Protein AF-A0A0J8FBD4-F1 (afdb_monomer_lite)

Radius of gyration: 14.97 Å; chains: 1; bounding box: 39×26×42 Å

pLDDT: mean 73.07, std 23.19, range [28.94, 95.31]

Secondary structure (DSSP, 8-state):
-HHHHHHHHHHHHHHHHHHHT-SSHHHHHHHHHHHHS----HHHHHHHHHHHHTT--HHHHHHHHHHHHHHHHHHHHHHHHHH-S---S----S------SS----HHHHHHHTT--

Foldseek 3Di:
DVVLVVLVVLLLVVLLVLLVPDPDPVLSVLLCLQLVVDDPLVQLSVQQVVQVVVPHDNVVSSLVSNLVSSVQSVLVSVCCVPPVPSDDPDPDDDDDDDDDPPDPDDPVVSVVSNVVD

Structure (mmCIF, N/CA/C/O backbone):
data_AF-A0A0J8FBD4-F1
#
_entry.id   AF-A0A0J8FBD4-F1
#
loop_
_atom_site.group_PDB
_atom_site.id
_atom_site.type_symbol
_atom_site.label_atom_id
_atom_site.label_alt_id
_atom_site.label_comp_id
_atom_site.label_asym_id
_atom_site.label_entity_id
_atom_site.label_seq_id
_atom_site.pdbx_PDB_ins_code
_atom_site.Cartn_x
_atom_site.Cartn_y
_atom_site.Cartn_z
_atom_site.occupancy
_atom_site.B_iso_or_equiv
_atom_site.auth_seq_id
_atom_site.auth_comp_id
_atom_site.auth_asym_id
_atom_site.auth_atom_id
_atom_site.pdbx_PDB_model_num
ATOM 1 N N . MET A 1 1 ? -0.945 -6.004 19.247 1.00 62.47 1 MET A N 1
ATOM 2 C CA . MET A 1 1 ? 0.102 -6.201 18.217 1.00 62.47 1 MET A CA 1
ATOM 3 C C . MET A 1 1 ? -0.457 -6.828 16.945 1.00 62.47 1 MET A C 1
ATOM 5 O O . MET A 1 1 ? -0.219 -6.281 15.881 1.00 62.47 1 MET A O 1
ATOM 9 N N . GLU A 1 2 ? -1.270 -7.883 17.035 1.00 82.06 2 GLU A N 1
ATOM 10 C CA . GLU A 1 2 ? -1.857 -8.581 15.873 1.00 82.06 2 GLU A CA 1
ATOM 11 C C . GLU A 1 2 ? -2.605 -7.672 14.872 1.00 82.06 2 GLU A C 1
ATOM 13 O O . GLU A 1 2 ? -2.488 -7.829 13.661 1.00 82.06 2 GLU A O 1
ATOM 18 N N . LEU A 1 3 ? -3.322 -6.661 15.369 1.00 83.62 3 LEU A N 1
ATOM 19 C CA . LEU A 1 3 ? -4.091 -5.721 14.551 1.00 83.62 3 LEU A CA 1
ATOM 20 C C . LEU A 1 3 ? -3.224 -4.866 13.597 1.00 83.62 3 LEU A C 1
ATOM 22 O O . LEU A 1 3 ? -3.639 -4.581 12.470 1.00 83.62 3 LEU A O 1
ATOM 26 N N . LEU A 1 4 ? -2.036 -4.453 14.054 1.00 88.44 4 LEU A N 1
ATOM 27 C CA . LEU A 1 4 ? -1.096 -3.653 13.263 1.00 88.44 4 LEU A CA 1
ATOM 28 C C . LEU A 1 4 ? -0.384 -4.519 12.225 1.00 88.44 4 LEU A C 1
ATOM 30 O O . LEU A 1 4 ? -0.224 -4.091 11.088 1.00 88.44 4 LEU A O 1
ATOM 34 N N . GLU A 1 5 ? -0.032 -5.752 12.591 1.00 89.94 5 GLU A N 1
ATOM 35 C CA . GLU A 1 5 ? 0.572 -6.707 11.659 1.00 89.94 5 GLU A CA 1
ATOM 36 C C . GLU A 1 5 ? -0.376 -7.056 10.511 1.00 89.94 5 GLU A C 1
ATOM 38 O O . GLU A 1 5 ? 0.049 -7.073 9.360 1.00 89.94 5 GLU A O 1
ATOM 43 N N . ARG A 1 6 ? -1.677 -7.226 10.788 1.00 91.06 6 ARG A N 1
ATOM 44 C CA . ARG A 1 6 ? -2.684 -7.444 9.735 1.00 91.06 6 ARG A CA 1
ATOM 45 C C . ARG A 1 6 ? -2.771 -6.269 8.754 1.00 91.06 6 ARG A C 1
ATOM 47 O O . ARG A 1 6 ? -2.822 -6.493 7.554 1.00 91.06 6 ARG A O 1
ATOM 54 N N . ARG A 1 7 ? -2.757 -5.019 9.235 1.00 91.81 7 ARG A N 1
ATOM 55 C CA . ARG A 1 7 ? -2.761 -3.829 8.352 1.00 91.81 7 ARG A CA 1
ATOM 56 C C . ARG A 1 7 ? -1.483 -3.723 7.538 1.00 91.81 7 ARG A C 1
ATOM 58 O O . ARG A 1 7 ? -1.541 -3.421 6.354 1.00 91.81 7 ARG A O 1
ATOM 65 N N . ARG A 1 8 ? -0.340 -4.002 8.165 1.00 93.25 8 ARG A N 1
ATOM 66 C CA . ARG A 1 8 ? 0.941 -4.013 7.468 1.00 93.25 8 ARG A CA 1
ATOM 67 C C . ARG A 1 8 ? 0.954 -5.068 6.365 1.00 93.25 8 ARG A C 1
ATOM 69 O O . ARG A 1 8 ? 1.426 -4.763 5.281 1.00 93.25 8 ARG A O 1
ATOM 76 N N . ALA A 1 9 ? 0.406 -6.257 6.616 1.00 93.56 9 ALA A N 1
ATOM 77 C CA . ALA A 1 9 ? 0.298 -7.308 5.609 1.00 93.56 9 ALA A CA 1
ATOM 78 C C . ALA A 1 9 ? -0.526 -6.861 4.390 1.00 93.56 9 ALA A C 1
ATOM 80 O O . ALA A 1 9 ? -0.059 -7.041 3.274 1.00 93.56 9 ALA A O 1
ATOM 81 N N . LEU A 1 10 ? -1.668 -6.190 4.600 1.00 93.88 10 LEU A N 1
ATOM 82 C CA . LEU A 1 10 ? -2.475 -5.629 3.502 1.00 93.88 10 LEU A CA 1
ATOM 83 C C . LEU A 1 10 ? -1.688 -4.620 2.655 1.00 93.88 10 LEU A C 1
ATOM 85 O O . LEU A 1 10 ? -1.786 -4.611 1.435 1.00 93.88 10 LEU A O 1
ATOM 89 N N . VAL A 1 11 ? -0.885 -3.774 3.303 1.00 94.88 11 VAL A N 1
ATOM 90 C CA . VAL A 1 11 ? -0.027 -2.805 2.606 1.00 94.88 11 VAL A CA 1
ATOM 91 C C . VAL A 1 11 ? 1.070 -3.501 1.805 1.00 94.88 11 VAL A C 1
ATOM 93 O O . VAL A 1 11 ? 1.348 -3.088 0.686 1.00 94.88 11 VAL A O 1
ATOM 96 N N . GLU A 1 12 ? 1.719 -4.522 2.370 1.00 94.44 12 GLU A N 1
ATOM 97 C CA . GLU A 1 12 ? 2.768 -5.273 1.665 1.00 94.44 12 GLU A CA 1
ATOM 98 C C . GLU A 1 12 ? 2.202 -6.028 0.462 1.00 94.44 12 GLU A C 1
ATOM 100 O O . GLU A 1 12 ? 2.782 -5.960 -0.616 1.00 94.44 12 GLU A O 1
ATOM 105 N N . GLU A 1 13 ? 1.065 -6.702 0.630 1.00 94.94 13 GLU A N 1
ATOM 106 C CA . GLU A 1 13 ? 0.360 -7.396 -0.451 1.00 94.94 13 GLU A CA 1
ATOM 107 C C . GLU A 1 13 ? 0.024 -6.423 -1.580 1.00 94.94 13 GLU A C 1
ATOM 109 O O . GLU A 1 13 ? 0.423 -6.633 -2.726 1.00 94.94 13 GLU A O 1
ATOM 114 N N . ARG A 1 14 ? -0.589 -5.286 -1.240 1.00 94.62 14 ARG A N 1
ATOM 115 C CA . ARG A 1 14 ? -0.957 -4.286 -2.236 1.00 94.62 14 ARG A CA 1
ATOM 116 C C . ARG A 1 14 ? 0.253 -3.642 -2.918 1.00 94.62 14 ARG A C 1
ATOM 118 O O . ARG A 1 14 ? 0.211 -3.372 -4.115 1.00 94.62 14 ARG A O 1
ATOM 125 N N . LEU A 1 15 ? 1.348 -3.414 -2.188 1.00 92.44 15 LEU A N 1
ATOM 126 C CA . LEU A 1 15 ? 2.606 -2.941 -2.775 1.00 92.44 15 LEU A CA 1
ATOM 127 C C . LEU A 1 15 ? 3.161 -3.936 -3.794 1.00 92.44 15 LEU A C 1
ATOM 129 O O . LEU A 1 15 ? 3.593 -3.511 -4.861 1.00 92.44 15 LEU A O 1
ATOM 133 N N . VAL A 1 16 ? 3.158 -5.234 -3.476 1.00 94.12 16 VAL A N 1
ATOM 134 C CA . VAL A 1 16 ? 3.621 -6.282 -4.398 1.00 94.12 16 VAL A CA 1
ATOM 135 C C . VAL A 1 16 ? 2.785 -6.269 -5.673 1.00 94.12 16 VAL A C 1
ATOM 137 O O . VAL A 1 16 ? 3.356 -6.181 -6.754 1.00 94.12 16 VAL A O 1
ATOM 140 N N . GLU A 1 17 ? 1.456 -6.258 -5.560 1.00 93.06 17 GLU A N 1
ATOM 141 C CA . GLU A 1 17 ? 0.559 -6.215 -6.722 1.00 93.06 17 GLU A CA 1
ATOM 142 C C . GLU A 1 17 ? 0.826 -5.014 -7.636 1.00 93.06 17 GLU A C 1
ATOM 144 O O . GLU A 1 17 ? 0.939 -5.164 -8.853 1.00 93.06 17 GLU A O 1
ATOM 149 N N . VAL A 1 18 ? 0.932 -3.813 -7.055 1.00 90.50 18 VAL A N 1
ATOM 150 C CA . VAL A 1 18 ? 1.142 -2.582 -7.829 1.00 90.50 18 VAL A CA 1
ATOM 151 C C . VAL A 1 18 ? 2.498 -2.601 -8.527 1.00 90.50 18 VAL A C 1
ATOM 153 O O . VAL A 1 18 ? 2.595 -2.148 -9.663 1.00 90.50 18 VAL A O 1
ATOM 156 N N . VAL A 1 19 ? 3.538 -3.115 -7.866 1.00 88.69 19 VAL A N 1
ATOM 157 C CA . VAL A 1 19 ? 4.901 -3.165 -8.410 1.00 88.69 19 VAL A CA 1
ATOM 158 C C . VAL A 1 19 ? 5.053 -4.240 -9.486 1.00 88.69 19 VAL A C 1
ATOM 160 O O . VAL A 1 19 ? 5.672 -3.979 -10.521 1.00 88.69 19 VAL A O 1
ATOM 163 N N . ASP A 1 20 ? 4.484 -5.425 -9.274 1.00 89.38 20 ASP A N 1
ATOM 164 C CA . ASP A 1 20 ? 4.545 -6.533 -10.233 1.00 89.38 20 ASP A CA 1
ATOM 165 C C . ASP A 1 20 ? 3.689 -6.244 -11.484 1.00 89.38 20 ASP A C 1
ATOM 167 O O . ASP A 1 20 ? 3.958 -6.781 -12.554 1.00 89.38 20 ASP A O 1
ATOM 171 N N . GLY A 1 21 ? 2.702 -5.345 -11.385 1.00 87.19 21 GLY A N 1
ATOM 172 C CA . GLY A 1 21 ? 1.917 -4.848 -12.521 1.00 87.19 21 GLY A CA 1
ATOM 173 C C . GLY A 1 21 ? 2.581 -3.739 -13.351 1.00 87.19 21 GLY A C 1
ATOM 174 O O . GLY A 1 21 ? 1.946 -3.209 -14.264 1.00 87.19 21 GLY A O 1
ATOM 175 N N . LEU A 1 22 ? 3.816 -3.328 -13.034 1.00 84.56 22 LEU A N 1
ATOM 176 C CA . LEU A 1 22 ? 4.516 -2.272 -13.773 1.00 84.56 22 LEU A CA 1
ATOM 177 C C . LEU A 1 22 ? 5.207 -2.805 -15.029 1.00 84.56 22 LEU A C 1
ATOM 179 O O . LEU A 1 22 ? 6.002 -3.737 -14.971 1.00 84.56 22 LEU A O 1
ATOM 183 N N . ASP A 1 23 ? 5.023 -2.087 -16.136 1.00 75.06 23 ASP A N 1
ATOM 184 C CA . ASP A 1 23 ? 5.761 -2.302 -17.378 1.00 75.06 23 ASP A CA 1
ATOM 185 C C . ASP A 1 23 ? 6.669 -1.109 -17.720 1.00 75.06 23 ASP A C 1
ATOM 187 O O . ASP A 1 23 ? 6.266 0.056 -17.570 1.00 75.06 23 ASP A O 1
ATOM 191 N N . PRO A 1 24 ? 7.865 -1.341 -18.293 1.00 83.12 24 PRO A N 1
ATOM 192 C CA . PRO A 1 24 ? 8.472 -2.644 -18.608 1.00 83.12 24 PRO A CA 1
ATOM 193 C C . PRO A 1 24 ? 9.063 -3.357 -17.375 1.00 83.12 24 PRO A C 1
ATOM 195 O O . PRO A 1 24 ? 9.287 -2.723 -16.346 1.00 83.12 24 PRO A O 1
ATOM 198 N N . GLU A 1 25 ? 9.420 -4.640 -17.513 1.00 82.81 25 GLU A N 1
ATOM 199 C CA . GLU A 1 25 ? 10.017 -5.466 -16.441 1.00 82.81 25 GLU A CA 1
ATOM 200 C C . GLU A 1 25 ? 11.240 -4.813 -15.773 1.00 82.81 25 GLU A C 1
ATOM 202 O O . GLU A 1 25 ? 11.406 -4.903 -14.560 1.00 82.81 25 GLU A O 1
ATOM 207 N N . THR A 1 26 ? 12.057 -4.074 -16.532 1.00 79.88 26 THR A N 1
ATOM 208 C CA . THR A 1 26 ? 13.207 -3.329 -15.989 1.00 79.88 26 THR A CA 1
ATOM 209 C C . THR A 1 26 ? 12.803 -2.237 -14.998 1.00 79.88 26 THR A C 1
ATOM 211 O O . THR A 1 26 ? 13.513 -1.983 -14.029 1.00 79.88 26 THR A O 1
ATOM 214 N N . LEU A 1 27 ? 11.653 -1.590 -15.208 1.00 80.19 27 LEU A N 1
ATOM 215 C CA . LEU A 1 27 ? 11.105 -0.631 -14.254 1.00 80.19 27 LEU A CA 1
ATOM 216 C C . LEU A 1 27 ? 10.568 -1.361 -13.021 1.00 80.19 27 LEU A C 1
ATOM 218 O O . LEU A 1 27 ? 10.890 -0.963 -11.903 1.00 80.19 27 LEU A O 1
ATOM 222 N N . SER A 1 28 ? 9.796 -2.435 -13.221 1.00 84.50 28 SER A N 1
ATOM 223 C CA . SER A 1 28 ? 9.276 -3.246 -12.115 1.00 84.50 28 SER A CA 1
ATOM 224 C C . SER A 1 28 ? 10.409 -3.749 -11.220 1.00 84.50 28 SER A C 1
ATOM 226 O O . SER A 1 28 ? 10.351 -3.555 -10.008 1.00 84.50 28 SER A O 1
ATOM 228 N N . SER A 1 29 ? 11.503 -4.272 -11.786 1.00 85.56 29 SER A N 1
ATOM 229 C CA . SER A 1 29 ? 12.633 -4.792 -11.007 1.00 85.56 29 SER A CA 1
ATOM 230 C C . SER A 1 29 ? 13.306 -3.734 -10.129 1.00 85.56 29 SER A C 1
ATOM 232 O O . SER A 1 29 ? 13.635 -4.018 -8.975 1.00 85.56 29 SER A O 1
ATOM 234 N N . GLU A 1 30 ? 13.480 -2.511 -10.639 1.00 82.75 30 GLU A N 1
ATOM 235 C CA . GLU A 1 30 ? 14.098 -1.415 -9.882 1.00 82.75 30 GLU A CA 1
ATOM 236 C C . GLU A 1 30 ? 13.167 -0.883 -8.788 1.00 82.75 30 GLU A C 1
ATOM 238 O O . GLU A 1 30 ? 13.582 -0.717 -7.637 1.00 82.75 30 GLU A O 1
ATOM 243 N N . VAL A 1 31 ? 11.884 -0.685 -9.107 1.00 86.06 31 VAL A N 1
ATOM 244 C CA . VAL A 1 31 ? 10.873 -0.273 -8.120 1.00 86.06 31 VAL A CA 1
ATOM 245 C C . VAL A 1 31 ? 10.754 -1.329 -7.023 1.00 86.06 31 VAL A C 1
ATOM 247 O O . VAL A 1 31 ? 10.778 -1.003 -5.836 1.00 86.06 31 VAL A O 1
ATOM 250 N N . ARG A 1 32 ? 10.712 -2.608 -7.401 1.00 89.19 32 ARG A N 1
ATOM 251 C CA . ARG A 1 32 ? 10.680 -3.741 -6.477 1.00 89.19 32 ARG A CA 1
ATOM 252 C C . ARG A 1 32 ? 11.886 -3.743 -5.560 1.00 89.19 32 ARG A C 1
ATOM 254 O O . ARG A 1 32 ? 11.733 -3.926 -4.353 1.00 89.19 32 ARG A O 1
ATOM 261 N N . HIS A 1 33 ? 13.076 -3.518 -6.108 1.00 85.25 33 HIS A N 1
ATOM 262 C CA . HIS A 1 33 ? 14.289 -3.461 -5.310 1.00 85.25 33 HIS A CA 1
ATOM 263 C C . HIS A 1 33 ? 14.227 -2.330 -4.279 1.00 85.25 33 HIS A C 1
ATOM 265 O O . HIS A 1 33 ? 14.461 -2.578 -3.100 1.00 85.25 33 HIS A O 1
ATOM 271 N N . VAL A 1 34 ? 13.852 -1.113 -4.671 1.00 84.81 34 VAL A N 1
ATOM 272 C CA . VAL A 1 34 ? 13.808 0.029 -3.744 1.00 84.81 34 VAL A CA 1
ATOM 273 C C . VAL A 1 34 ? 12.699 -0.133 -2.701 1.00 84.81 34 VAL A C 1
ATOM 275 O O . VAL A 1 34 ? 12.940 0.009 -1.499 1.00 84.81 34 VAL A O 1
ATOM 278 N N . THR A 1 35 ? 11.488 -0.462 -3.141 1.00 85.69 35 THR A N 1
ATOM 279 C CA . THR A 1 35 ? 10.290 -0.401 -2.299 1.00 85.69 35 THR A CA 1
ATOM 280 C C . THR A 1 35 ? 10.077 -1.669 -1.470 1.00 85.69 35 THR A C 1
ATOM 282 O O . THR A 1 35 ? 9.557 -1.584 -0.352 1.00 85.69 35 THR A O 1
ATOM 285 N N . LEU A 1 36 ? 10.518 -2.844 -1.937 1.00 88.12 36 LEU A N 1
ATOM 286 C CA . LEU A 1 36 ? 10.365 -4.120 -1.217 1.00 88.12 36 LEU A CA 1
ATOM 287 C C . LEU A 1 36 ? 11.632 -4.586 -0.480 1.00 88.12 36 LEU A C 1
ATOM 289 O O . LEU A 1 36 ? 11.624 -5.660 0.116 1.00 88.12 36 LEU A O 1
ATOM 293 N N . SER A 1 37 ? 12.689 -3.768 -0.402 1.00 83.75 37 SER A N 1
ATOM 294 C CA . SER A 1 37 ? 13.880 -4.048 0.433 1.00 83.75 37 SER A CA 1
ATOM 295 C C . SER A 1 37 ? 13.626 -3.991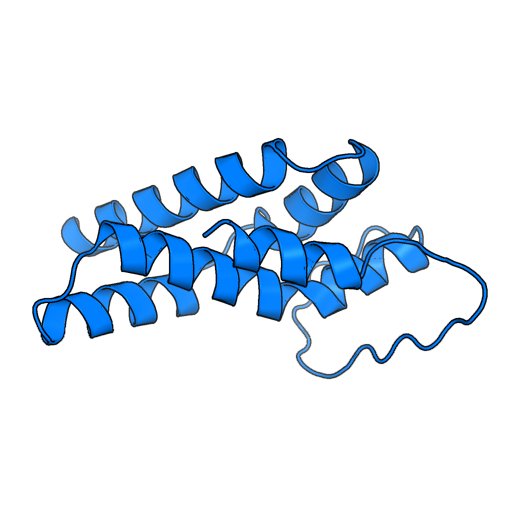 1.953 1.00 83.75 37 SER A C 1
ATOM 297 O O . SER A 1 37 ? 14.557 -4.067 2.756 1.00 83.75 37 SER A O 1
ATOM 299 N N . GLY A 1 38 ? 12.365 -3.863 2.371 1.00 72.44 38 GLY A N 1
ATOM 300 C CA . GLY A 1 38 ? 11.941 -3.840 3.764 1.00 72.44 38 GLY A CA 1
ATOM 301 C C . GLY A 1 38 ? 11.647 -2.440 4.310 1.00 72.44 38 GLY A C 1
ATOM 302 O O . GLY A 1 38 ? 12.040 -1.390 3.789 1.00 72.44 38 GLY A O 1
ATOM 303 N N . GLY A 1 39 ? 10.906 -2.413 5.413 1.00 81.31 39 GLY A N 1
ATOM 304 C CA . GLY A 1 39 ? 10.516 -1.177 6.071 1.00 81.31 39 GLY A CA 1
ATOM 305 C C . GLY A 1 39 ? 9.475 -1.403 7.155 1.00 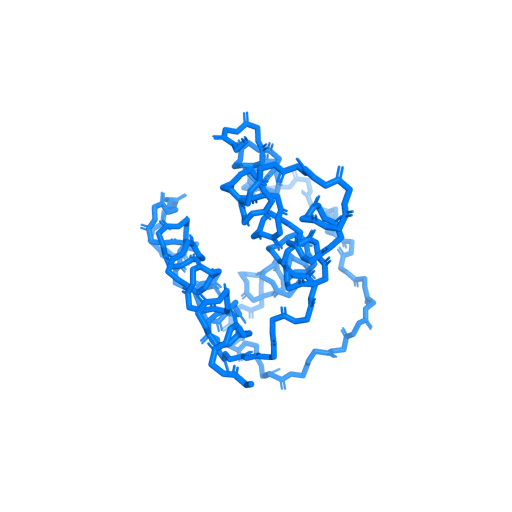81.31 39 GLY A C 1
ATOM 306 O O . GLY A 1 39 ? 8.814 -2.434 7.221 1.00 81.31 39 GLY A O 1
ATOM 307 N N . LYS A 1 40 ? 9.311 -0.399 8.018 1.00 87.06 40 LYS A N 1
ATOM 308 C CA . LYS A 1 40 ? 8.254 -0.393 9.041 1.00 87.06 40 LYS A CA 1
ATOM 309 C C . LYS A 1 40 ? 6.883 0.000 8.479 1.00 87.06 40 LYS A C 1
ATOM 311 O O . LYS A 1 40 ? 5.907 -0.041 9.216 1.00 87.06 40 LYS A O 1
ATOM 316 N N . ARG A 1 41 ? 6.829 0.423 7.207 1.00 92.56 41 ARG A N 1
ATOM 317 C CA . ARG A 1 41 ? 5.614 0.883 6.512 1.00 92.56 41 ARG A CA 1
ATOM 318 C C . ARG A 1 41 ? 4.860 1.971 7.281 1.00 92.56 41 ARG A C 1
ATOM 320 O O . ARG A 1 41 ? 3.641 2.010 7.298 1.00 92.56 41 ARG A O 1
ATOM 327 N N . VAL A 1 42 ? 5.598 2.875 7.930 1.00 93.31 42 VAL A N 1
ATOM 328 C CA . VAL A 1 42 ? 5.011 3.878 8.834 1.00 93.31 42 VAL A CA 1
ATOM 329 C C . VAL A 1 42 ? 4.031 4.792 8.102 1.00 93.31 42 VAL A C 1
ATOM 331 O O . VAL A 1 42 ? 2.956 5.047 8.627 1.00 93.31 42 VAL A O 1
ATOM 334 N N . ARG A 1 43 ? 4.371 5.254 6.893 1.00 93.25 43 ARG A N 1
ATOM 335 C CA . ARG A 1 43 ? 3.534 6.178 6.110 1.00 93.25 43 ARG A CA 1
ATOM 336 C C . ARG A 1 43 ? 2.167 5.566 5.761 1.00 93.25 43 ARG A C 1
ATOM 338 O O . ARG A 1 43 ? 1.172 6.116 6.224 1.00 93.25 43 ARG A O 1
ATOM 345 N N . PRO A 1 44 ? 2.085 4.412 5.071 1.00 94.19 44 PRO A N 1
ATOM 346 C CA . PRO A 1 44 ? 0.798 3.773 4.791 1.00 94.19 44 PRO A CA 1
ATOM 347 C C . PRO A 1 44 ? 0.055 3.352 6.065 1.00 94.19 44 PRO A C 1
ATOM 349 O O . PRO A 1 44 ? -1.163 3.482 6.137 1.00 94.19 44 PRO A O 1
ATOM 352 N N . MET A 1 45 ? 0.767 2.918 7.111 1.00 95.31 45 MET A N 1
ATOM 353 C CA . MET A 1 45 ? 0.135 2.576 8.389 1.00 95.31 45 MET A CA 1
ATOM 354 C C . MET A 1 45 ? -0.535 3.783 9.054 1.00 95.31 45 MET A C 1
ATOM 356 O O . MET A 1 45 ? -1.657 3.660 9.536 1.00 95.31 45 MET A O 1
ATOM 360 N N . VAL A 1 46 ? 0.120 4.947 9.073 1.00 95.12 46 VAL A N 1
ATOM 361 C CA . VAL A 1 46 ? -0.469 6.183 9.613 1.00 95.12 46 VAL A CA 1
ATOM 362 C C . VAL A 1 46 ? -1.677 6.612 8.782 1.00 95.12 46 VAL A C 1
ATOM 364 O O . VAL A 1 46 ? -2.689 6.981 9.369 1.00 95.12 46 VAL A O 1
ATOM 367 N N . THR A 1 47 ? -1.614 6.500 7.452 1.00 95.06 47 THR A N 1
ATOM 368 C CA . THR A 1 47 ? -2.749 6.781 6.559 1.00 95.06 47 THR A CA 1
ATOM 369 C C . THR A 1 47 ? -3.965 5.921 6.895 1.00 95.06 47 THR A C 1
ATOM 371 O O . THR A 1 47 ? -5.052 6.453 7.117 1.00 95.06 47 THR A O 1
ATOM 374 N N . ILE A 1 48 ? -3.778 4.601 6.995 1.00 94.75 48 ILE A N 1
ATOM 375 C CA . ILE A 1 48 ? -4.859 3.663 7.323 1.00 94.75 48 ILE A CA 1
ATOM 376 C C . ILE A 1 48 ? -5.450 3.983 8.694 1.00 94.75 48 ILE A C 1
ATOM 378 O O . ILE A 1 48 ? -6.664 4.103 8.829 1.00 94.75 48 ILE A O 1
ATOM 382 N N . LEU A 1 49 ? -4.603 4.158 9.710 1.00 94.56 49 LEU A N 1
ATOM 383 C CA . LEU A 1 49 ? -5.067 4.430 11.070 1.00 94.56 49 LEU A CA 1
ATOM 384 C C . LEU A 1 49 ? -5.812 5.766 11.167 1.00 94.56 49 LEU A C 1
ATOM 386 O O . LEU A 1 49 ? -6.822 5.845 11.863 1.00 94.56 49 LEU A O 1
ATOM 390 N N . ALA A 1 50 ? -5.349 6.802 10.464 1.00 95.19 50 ALA A N 1
ATOM 391 C CA . ALA A 1 50 ? -6.031 8.090 10.416 1.00 95.19 50 ALA A CA 1
ATOM 392 C C . ALA A 1 50 ? -7.414 7.974 9.756 1.00 95.19 50 ALA A C 1
ATOM 394 O O . ALA A 1 50 ? -8.385 8.481 10.314 1.00 95.19 50 ALA A O 1
ATOM 395 N N . CYS A 1 51 ? -7.513 7.262 8.626 1.00 94.62 51 CYS A N 1
ATOM 396 C CA . CYS A 1 51 ? -8.781 7.019 7.933 1.00 94.62 51 CYS A CA 1
ATOM 397 C C . CYS A 1 51 ? -9.781 6.273 8.830 1.00 94.62 51 CYS A C 1
ATOM 399 O O . CYS A 1 51 ? -10.910 6.717 9.030 1.00 94.62 51 CYS A O 1
ATOM 401 N N . GLU A 1 52 ? -9.343 5.183 9.459 1.00 93.56 52 GLU A N 1
ATOM 402 C CA . GLU A 1 52 ? -10.197 4.395 10.350 1.00 93.56 52 GLU A CA 1
ATOM 403 C C . GLU A 1 52 ? -10.655 5.182 11.581 1.00 93.56 52 GLU A C 1
ATOM 405 O O . GLU A 1 52 ? -11.780 5.006 12.044 1.00 93.56 52 GLU A O 1
ATOM 410 N N . THR A 1 53 ? -9.803 6.064 12.112 1.00 95.12 53 THR A N 1
ATOM 411 C CA . THR A 1 53 ? -10.123 6.871 13.302 1.00 95.12 53 THR A CA 1
ATOM 412 C C . THR A 1 53 ? -11.298 7.815 13.050 1.00 95.12 53 THR A C 1
ATOM 414 O O . THR A 1 53 ? -12.066 8.094 13.969 1.00 95.12 53 THR A O 1
ATOM 417 N N . VAL A 1 54 ? -11.470 8.281 11.812 1.00 95.31 54 VAL A N 1
ATOM 418 C CA . VAL A 1 54 ? -12.607 9.121 11.408 1.00 95.31 54 VAL A CA 1
ATOM 419 C C . VAL A 1 54 ? -13.769 8.312 10.816 1.00 95.31 54 VAL A C 1
ATOM 421 O O . VAL A 1 54 ? -14.738 8.900 10.344 1.00 95.31 54 VAL A O 1
ATOM 424 N N . GLY A 1 55 ? -13.700 6.975 10.863 1.00 93.31 55 GLY A N 1
ATOM 425 C CA . GLY A 1 55 ? -14.74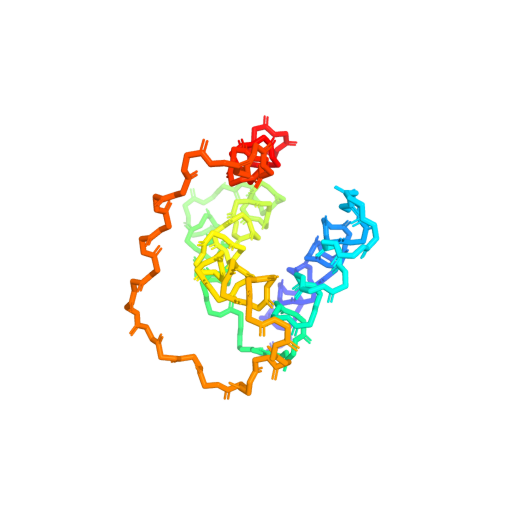0 6.072 10.362 1.00 93.31 55 GLY A CA 1
ATOM 426 C C . GLY A 1 55 ? -14.735 5.851 8.846 1.00 93.31 55 GLY A C 1
ATOM 427 O O . GLY A 1 55 ? -15.756 5.439 8.303 1.00 93.31 55 GLY A O 1
ATOM 428 N N . GLY A 1 56 ? -13.628 6.145 8.161 1.00 92.94 56 GLY A N 1
ATOM 429 C CA . GLY A 1 56 ? -13.485 5.917 6.722 1.00 92.94 56 GLY A CA 1
ATOM 430 C C . GLY A 1 56 ? -13.193 4.458 6.352 1.00 92.94 56 GLY A C 1
ATOM 431 O O . GLY A 1 56 ? -12.905 3.624 7.216 1.00 92.94 56 GLY A O 1
ATOM 432 N N . ASP A 1 57 ? -13.259 4.157 5.051 1.00 90.06 57 ASP A N 1
ATOM 433 C CA . ASP A 1 57 ? -12.973 2.817 4.537 1.00 90.06 57 ASP A CA 1
ATOM 434 C C . ASP A 1 57 ? -11.469 2.514 4.579 1.00 90.06 57 ASP A C 1
ATOM 436 O O . ASP A 1 57 ? -10.613 3.319 4.194 1.00 90.06 57 ASP A O 1
ATOM 440 N N . ARG A 1 58 ? -11.140 1.316 5.059 1.00 88.44 58 ARG A N 1
ATOM 441 C CA . ARG A 1 58 ? -9.772 0.814 5.091 1.00 88.44 58 ARG A CA 1
ATOM 442 C C . ARG A 1 58 ? -9.257 0.528 3.685 1.00 88.44 58 ARG A C 1
ATOM 444 O O . ARG A 1 58 ? -8.065 0.736 3.474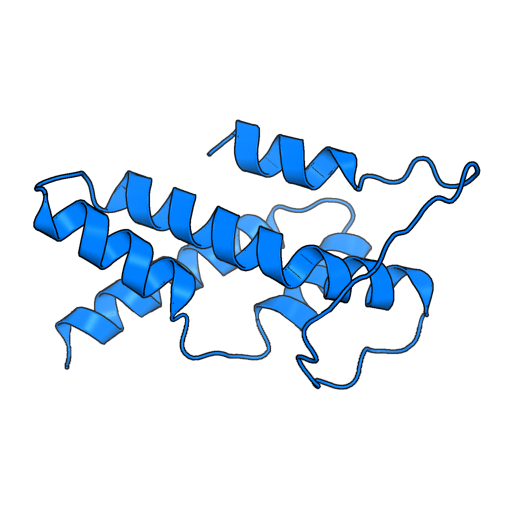 1.00 88.44 58 ARG A O 1
ATOM 451 N N . THR A 1 59 ? -10.080 0.014 2.769 1.00 86.75 59 THR A N 1
ATOM 452 C CA . THR A 1 59 ? -9.608 -0.397 1.432 1.00 86.75 59 THR A CA 1
ATOM 453 C C . THR A 1 59 ? -9.016 0.787 0.683 1.00 86.75 59 THR A C 1
ATOM 455 O O . THR A 1 59 ? -7.854 0.737 0.287 1.00 86.75 59 THR A O 1
ATOM 458 N N . ASP A 1 60 ? -9.747 1.899 0.651 1.00 84.69 60 ASP A N 1
ATOM 459 C CA . ASP A 1 60 ? -9.320 3.144 0.009 1.00 84.69 60 ASP A CA 1
ATOM 460 C C . ASP A 1 60 ? -8.060 3.714 0.682 1.00 84.69 60 ASP A C 1
ATOM 462 O O . ASP A 1 60 ? -7.155 4.248 0.039 1.00 84.69 60 ASP A O 1
ATOM 466 N N . ALA A 1 61 ? -7.956 3.562 2.006 1.00 92.50 61 ALA A N 1
ATOM 467 C CA . ALA A 1 61 ? -6.805 4.035 2.763 1.00 92.50 61 ALA A CA 1
ATOM 468 C C . ALA A 1 61 ? -5.534 3.202 2.531 1.00 92.50 61 ALA A C 1
ATOM 470 O O . ALA A 1 61 ? -4.430 3.749 2.610 1.00 92.50 61 ALA A O 1
ATOM 471 N N . VAL A 1 62 ? -5.667 1.896 2.267 1.00 94.00 62 VAL A N 1
ATOM 472 C CA . VAL A 1 62 ? -4.538 1.033 1.880 1.00 94.00 62 VAL A CA 1
ATOM 473 C C . VAL A 1 62 ? -3.978 1.524 0.556 1.00 94.00 62 VAL A C 1
ATOM 475 O O . VAL A 1 62 ? -2.789 1.815 0.461 1.00 94.00 62 VAL A O 1
ATOM 478 N N . ASP A 1 63 ? -4.854 1.688 -0.421 1.00 88.88 63 ASP A N 1
ATOM 479 C CA . ASP A 1 63 ? -4.555 2.147 -1.767 1.00 88.88 63 ASP A CA 1
ATOM 480 C C . ASP A 1 63 ? -3.865 3.528 -1.766 1.00 88.88 63 ASP A C 1
ATOM 482 O O . ASP A 1 63 ? -2.760 3.698 -2.299 1.00 88.88 63 ASP A O 1
ATOM 486 N N . PHE A 1 64 ? -4.420 4.496 -1.032 1.00 89.62 64 PHE A N 1
ATOM 487 C CA . PHE A 1 64 ? -3.800 5.813 -0.859 1.00 89.62 64 PHE A CA 1
ATOM 488 C C . PHE A 1 64 ? -2.456 5.744 -0.115 1.00 89.62 64 PHE A C 1
ATOM 490 O O . PHE A 1 64 ? -1.486 6.419 -0.474 1.00 89.62 64 PHE A O 1
ATOM 497 N N . GLY A 1 65 ? -2.363 4.908 0.922 1.00 91.88 65 GLY A N 1
ATOM 498 C CA . GLY A 1 65 ? -1.132 4.695 1.679 1.00 91.88 65 GLY A CA 1
ATOM 499 C C . GLY A 1 65 ? -0.003 4.117 0.822 1.00 91.88 65 GLY A C 1
ATOM 500 O O . GLY A 1 65 ?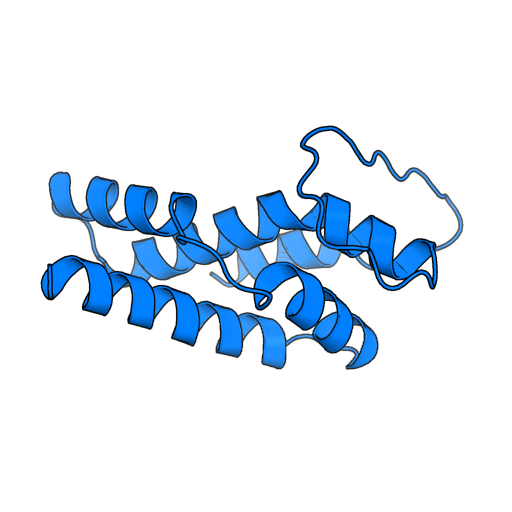 1.149 4.542 0.951 1.00 91.88 65 GLY A O 1
ATOM 501 N N . VAL A 1 66 ? -0.329 3.174 -0.060 1.00 92.38 66 VAL A N 1
ATOM 502 C CA . VAL A 1 66 ? 0.595 2.570 -1.028 1.00 92.38 66 VAL A CA 1
ATOM 503 C C . VAL A 1 66 ? 1.082 3.615 -2.028 1.00 92.38 66 VAL A C 1
ATOM 505 O O . VAL A 1 66 ? 2.291 3.740 -2.237 1.00 92.38 66 VAL A O 1
ATOM 508 N N . GLY A 1 67 ? 0.171 4.432 -2.566 1.00 86.44 67 GLY A N 1
ATOM 509 C CA . GLY A 1 67 ? 0.521 5.553 -3.439 1.00 86.44 67 GLY A CA 1
ATOM 510 C C . GLY A 1 67 ? 1.489 6.540 -2.778 1.00 86.44 67 GLY A C 1
ATOM 511 O O . GLY A 1 67 ? 2.479 6.940 -3.393 1.00 86.44 67 GLY A O 1
ATOM 512 N N . ILE A 1 68 ? 1.266 6.875 -1.501 1.00 89.44 68 ILE A N 1
ATOM 513 C CA . ILE A 1 68 ? 2.186 7.707 -0.710 1.00 89.44 68 ILE A CA 1
ATOM 514 C C . ILE A 1 68 ? 3.564 7.050 -0.605 1.00 89.44 68 ILE A C 1
ATOM 516 O O . ILE A 1 68 ? 4.573 7.702 -0.867 1.00 89.44 68 ILE A O 1
ATOM 520 N N . GLU A 1 69 ? 3.635 5.781 -0.201 1.00 90.19 69 GLU A N 1
ATOM 521 C CA . GLU A 1 69 ? 4.917 5.092 -0.016 1.00 90.19 69 GLU A CA 1
ATOM 522 C C . GLU A 1 69 ? 5.739 5.101 -1.311 1.00 90.19 69 GLU A C 1
ATOM 524 O O . GLU A 1 69 ? 6.908 5.489 -1.289 1.00 90.19 69 GLU A O 1
ATOM 529 N N . LEU A 1 70 ? 5.099 4.777 -2.438 1.00 88.00 70 LEU A N 1
ATOM 530 C CA . LEU A 1 70 ? 5.723 4.816 -3.757 1.00 88.00 70 LEU A CA 1
ATOM 531 C C . LEU A 1 70 ? 6.179 6.231 -4.118 1.00 88.00 70 LEU A C 1
ATOM 533 O O . LEU A 1 70 ? 7.302 6.403 -4.594 1.00 88.00 70 LEU A O 1
ATOM 537 N N . PHE A 1 71 ? 5.341 7.251 -3.891 1.00 85.56 71 PHE A N 1
ATOM 538 C CA . PHE A 1 71 ? 5.660 8.653 -4.201 1.00 85.56 71 PHE A CA 1
ATOM 539 C C . PHE A 1 71 ? 6.910 9.141 -3.465 1.00 85.56 71 PHE A C 1
ATOM 541 O O . PHE A 1 71 ? 7.739 9.869 -4.011 1.00 85.56 71 PHE A O 1
ATOM 548 N N . PHE A 1 72 ? 7.077 8.723 -2.213 1.00 85.56 72 PHE A N 1
ATOM 549 C CA . PHE A 1 72 ? 8.264 9.084 -1.449 1.00 85.56 72 PHE A CA 1
ATOM 550 C C . PHE A 1 72 ? 9.512 8.286 -1.849 1.00 85.56 72 PHE A C 1
ATOM 552 O O . PHE A 1 72 ? 10.623 8.777 -1.641 1.00 85.56 72 PHE A O 1
ATOM 559 N N . ASP A 1 73 ? 9.355 7.096 -2.428 1.00 83.12 73 ASP A N 1
ATOM 560 C CA . ASP A 1 73 ? 10.465 6.287 -2.940 1.00 83.12 73 ASP A CA 1
ATOM 561 C C . ASP A 1 73 ? 10.889 6.699 -4.373 1.00 83.12 73 ASP A C 1
ATOM 563 O O . ASP A 1 73 ? 12.017 6.404 -4.784 1.00 83.12 73 ASP A O 1
ATOM 567 N N . SER A 1 74 ? 10.059 7.451 -5.117 1.00 78.56 74 SER A N 1
ATOM 568 C CA . SER A 1 74 ? 10.299 7.838 -6.524 1.00 78.56 74 SER A CA 1
ATOM 569 C C . SER A 1 74 ? 11.669 8.462 -6.804 1.00 78.56 74 SER A C 1
ATOM 571 O O . SER A 1 74 ? 12.287 8.079 -7.798 1.00 78.56 74 SER A O 1
ATOM 573 N N . PRO A 1 75 ? 12.204 9.381 -5.971 1.00 78.12 75 PRO A N 1
ATOM 574 C CA . PRO A 1 75 ? 13.538 9.933 -6.208 1.00 78.12 75 PRO A CA 1
ATOM 575 C C . PRO A 1 75 ? 14.638 8.861 -6.188 1.00 78.12 75 PRO A C 1
ATOM 577 O O . PRO A 1 75 ? 15.571 8.914 -6.986 1.00 78.12 75 PRO A O 1
ATOM 580 N N . CYS A 1 76 ? 14.524 7.863 -5.304 1.00 78.00 76 CYS A N 1
ATOM 581 C CA . CYS A 1 76 ? 15.489 6.768 -5.213 1.00 78.00 76 CYS A CA 1
ATOM 582 C C . CYS A 1 76 ? 15.374 5.819 -6.412 1.00 78.00 76 CYS A C 1
ATOM 584 O O . CYS A 1 76 ? 16.395 5.389 -6.943 1.00 78.00 76 CYS A O 1
ATOM 586 N N . ILE A 1 77 ? 14.147 5.548 -6.868 1.00 77.44 77 ILE A N 1
ATOM 587 C CA . ILE A 1 77 ? 13.872 4.753 -8.074 1.00 77.44 77 ILE A CA 1
ATOM 588 C C . ILE A 1 77 ? 14.473 5.439 -9.307 1.00 77.44 77 ILE A C 1
ATOM 590 O O . ILE A 1 77 ? 15.202 4.816 -10.075 1.00 77.44 77 ILE A O 1
ATOM 594 N N . ALA A 1 78 ? 14.225 6.742 -9.468 1.00 77.38 78 ALA A N 1
ATOM 595 C CA . ALA A 1 78 ? 14.766 7.524 -10.575 1.00 77.38 78 ALA A CA 1
ATOM 596 C C . ALA A 1 78 ? 16.300 7.514 -10.575 1.00 77.38 78 ALA A C 1
ATOM 598 O O . ALA A 1 78 ? 16.918 7.343 -11.624 1.00 77.38 78 ALA A O 1
ATOM 599 N N . LYS A 1 79 ? 16.924 7.642 -9.396 1.00 72.7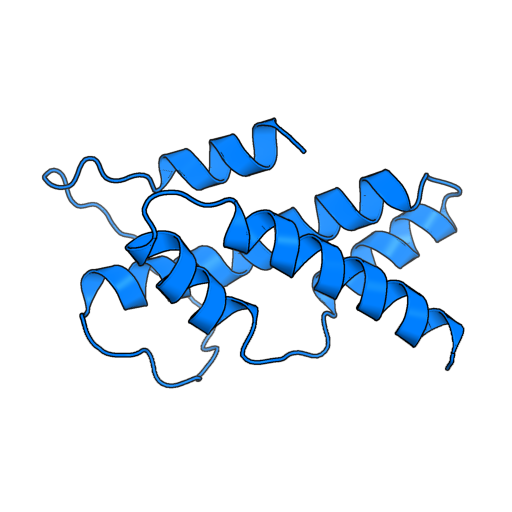5 79 LYS A N 1
ATOM 600 C CA . LYS A 1 79 ? 18.377 7.516 -9.266 1.00 72.75 79 LYS A CA 1
ATOM 601 C C . LYS A 1 79 ? 18.868 6.136 -9.713 1.00 72.75 79 LYS A C 1
ATOM 603 O O . LYS A 1 79 ? 19.801 6.096 -10.505 1.00 72.75 79 LYS A O 1
ATOM 608 N N . ALA A 1 80 ? 18.247 5.049 -9.253 1.00 73.56 80 ALA A N 1
ATOM 609 C CA . ALA A 1 80 ? 18.652 3.682 -9.594 1.00 73.56 80 ALA A CA 1
ATOM 610 C C . ALA A 1 80 ? 18.618 3.422 -11.112 1.00 73.56 80 ALA A C 1
ATOM 612 O O . ALA A 1 80 ? 19.601 2.939 -11.675 1.00 73.56 80 ALA A O 1
ATOM 613 N N . LEU A 1 81 ? 17.546 3.856 -11.786 1.00 76.25 81 LEU A N 1
ATOM 614 C CA . LEU A 1 81 ? 17.401 3.747 -13.243 1.00 76.25 81 LEU A CA 1
ATOM 615 C C . LEU A 1 81 ? 18.476 4.527 -14.015 1.00 76.25 81 LEU A C 1
ATOM 617 O O . LEU A 1 81 ? 18.933 4.076 -15.061 1.00 76.25 81 LEU A O 1
ATOM 621 N N . LEU A 1 82 ? 18.872 5.703 -13.518 1.00 76.69 82 LEU A N 1
ATOM 622 C CA . LEU A 1 82 ? 19.840 6.572 -14.191 1.00 76.69 82 LEU A CA 1
ATOM 623 C C . LEU A 1 82 ? 21.293 6.162 -13.939 1.00 76.69 82 LEU A C 1
ATOM 625 O O . LEU A 1 82 ? 22.139 6.369 -14.806 1.00 76.69 82 LEU A O 1
ATOM 629 N N . SER A 1 83 ? 21.613 5.629 -12.756 1.00 66.81 83 SER A N 1
ATOM 630 C CA . SER A 1 83 ? 23.006 5.368 -12.392 1.00 66.81 83 SER A CA 1
ATOM 631 C C . SER A 1 83 ? 23.557 4.031 -12.889 1.00 66.81 83 SER A C 1
ATOM 633 O O . SER A 1 83 ? 24.771 3.865 -12.823 1.00 66.81 83 SER A O 1
ATOM 635 N N . ASN A 1 84 ? 22.729 3.060 -13.317 1.00 59.50 84 ASN A N 1
ATOM 636 C CA . ASN A 1 84 ? 23.112 1.629 -13.455 1.00 59.50 84 ASN A CA 1
ATOM 637 C C . ASN A 1 84 ? 23.803 1.036 -12.202 1.00 59.50 84 ASN A C 1
ATOM 639 O O . ASN A 1 84 ? 24.259 -0.108 -12.190 1.00 59.50 84 ASN A O 1
ATOM 643 N N . ASP A 1 85 ? 23.891 1.827 -11.140 1.00 54.00 85 ASP A N 1
ATOM 644 C CA . ASP A 1 85 ? 24.464 1.512 -9.857 1.00 54.00 85 ASP A CA 1
ATOM 645 C C . ASP A 1 85 ? 23.306 1.005 -9.010 1.00 54.00 85 ASP A C 1
ATOM 647 O O . ASP A 1 85 ? 22.328 1.730 -8.792 1.00 54.00 85 ASP A O 1
ATOM 651 N N . LYS A 1 86 ? 23.384 -0.262 -8.593 1.00 48.78 86 LYS A N 1
ATOM 652 C CA . LYS A 1 86 ? 22.374 -0.883 -7.732 1.00 48.78 86 LYS A CA 1
ATOM 653 C C . LYS A 1 86 ? 22.388 -0.117 -6.417 1.00 48.78 86 LYS A C 1
ATOM 655 O O . LYS A 1 86 ? 23.276 -0.325 -5.590 1.00 48.78 86 LYS A O 1
ATOM 660 N N . ALA A 1 87 ? 21.466 0.834 -6.280 1.00 50.31 87 ALA A N 1
ATOM 661 C CA . ALA A 1 87 ? 21.504 1.847 -5.240 1.00 50.31 87 ALA A CA 1
ATOM 662 C C . ALA A 1 87 ? 21.672 1.188 -3.864 1.00 50.31 87 ALA A C 1
ATOM 664 O O . ALA A 1 87 ? 20.801 0.472 -3.374 1.00 50.31 87 ALA A O 1
ATOM 665 N N . THR A 1 88 ? 22.818 1.425 -3.226 1.00 41.94 88 THR A N 1
ATOM 666 C CA . THR A 1 88 ? 23.061 0.963 -1.861 1.00 41.94 88 THR A CA 1
ATOM 667 C C . THR A 1 88 ? 22.037 1.619 -0.938 1.00 41.94 88 THR A C 1
ATOM 669 O O . THR A 1 88 ? 21.910 2.842 -0.908 1.00 41.94 88 THR A O 1
ATOM 672 N N . SER A 1 89 ? 21.287 0.791 -0.203 1.00 42.19 89 SER A N 1
ATOM 673 C CA . SER A 1 89 ? 20.201 1.154 0.719 1.00 42.19 89 SER A CA 1
ATOM 674 C C . SER A 1 89 ? 20.644 2.153 1.802 1.00 42.19 89 SER A C 1
ATOM 676 O O . SER A 1 89 ? 20.858 1.811 2.967 1.00 42.19 89 SER A O 1
ATOM 678 N N . LYS A 1 90 ? 20.748 3.426 1.439 1.00 41.19 90 LYS A N 1
ATOM 679 C CA . LYS A 1 90 ? 20.749 4.559 2.355 1.00 41.19 90 LYS A CA 1
ATOM 680 C C . LYS A 1 90 ? 19.613 5.466 1.911 1.00 41.19 90 LYS A C 1
ATOM 682 O O . LYS A 1 90 ? 19.768 6.242 0.974 1.00 41.19 90 LYS A O 1
ATOM 687 N N . ARG A 1 91 ? 18.468 5.356 2.599 1.00 45.19 91 ARG A N 1
ATOM 688 C CA . ARG A 1 91 ? 17.362 6.327 2.538 1.00 45.19 91 ARG A CA 1
ATOM 689 C C . ARG A 1 91 ? 17.870 7.667 3.085 1.00 45.19 91 ARG A C 1
ATOM 691 O O . ARG A 1 91 ? 17.592 8.025 4.224 1.00 45.19 91 ARG A O 1
ATOM 698 N N . SER A 1 92 ? 18.684 8.376 2.309 1.00 36.53 92 SER A N 1
ATOM 699 C CA . SER A 1 92 ? 18.956 9.784 2.555 1.00 36.53 92 SER A CA 1
ATOM 700 C C . SER A 1 92 ? 17.848 10.553 1.868 1.00 36.53 92 SER A C 1
ATOM 702 O O . SER A 1 92 ? 17.783 10.623 0.643 1.00 36.53 92 SER A O 1
ATOM 704 N N . SER A 1 93 ? 16.950 11.094 2.679 1.00 38.47 93 SER A N 1
ATOM 705 C CA . SER A 1 93 ? 16.016 12.122 2.260 1.00 38.47 93 SER A CA 1
ATOM 706 C C . SER A 1 93 ? 16.785 13.229 1.537 1.00 38.47 93 SER A C 1
ATOM 708 O O . SER A 1 93 ? 17.871 13.610 1.981 1.00 38.47 93 SER A O 1
ATOM 710 N N . THR A 1 94 ? 16.160 13.782 0.498 1.00 30.80 94 THR A N 1
ATOM 711 C CA . THR A 1 94 ? 16.432 15.083 -0.144 1.00 30.80 94 THR A CA 1
ATOM 712 C C . THR A 1 94 ? 16.922 14.983 -1.592 1.00 30.80 94 THR A C 1
ATOM 714 O O . THR A 1 94 ? 18.106 14.859 -1.875 1.00 30.80 94 THR A O 1
ATOM 717 N N . HIS A 1 95 ? 15.936 15.149 -2.480 1.00 31.50 95 HIS A N 1
ATOM 718 C CA . HIS A 1 95 ? 16.018 15.774 -3.803 1.00 31.50 95 HIS A CA 1
ATOM 719 C C . HIS A 1 95 ? 16.790 15.026 -4.900 1.00 31.50 95 HIS A C 1
ATOM 721 O O . HIS A 1 95 ? 18.005 15.127 -5.032 1.00 31.50 95 HIS A O 1
ATOM 727 N N . CYS A 1 96 ? 16.032 14.406 -5.805 1.00 32.53 96 CYS A N 1
ATOM 728 C CA . CYS A 1 96 ? 16.461 14.216 -7.186 1.00 32.53 96 CYS A CA 1
ATOM 729 C C . CYS A 1 96 ? 15.551 15.084 -8.065 1.00 32.53 96 CYS A C 1
ATOM 731 O O . CYS A 1 96 ? 14.412 14.711 -8.327 1.00 32.53 96 CYS A O 1
ATOM 733 N N . TYR A 1 97 ? 16.026 16.263 -8.472 1.00 29.81 97 TYR A N 1
ATOM 734 C CA . TYR A 1 97 ? 15.452 16.967 -9.618 1.00 29.81 97 TYR A CA 1
ATOM 735 C C . TYR A 1 97 ? 16.105 16.381 -10.865 1.00 29.81 97 TYR A C 1
ATOM 737 O O . TYR A 1 97 ? 17.312 16.524 -11.045 1.00 29.81 97 TYR A O 1
ATOM 745 N N . VAL A 1 98 ? 15.325 15.704 -11.703 1.00 34.19 98 VAL A N 1
ATOM 746 C CA . VAL A 1 98 ? 15.780 15.261 -13.022 1.00 34.19 98 VAL A CA 1
ATOM 747 C C . VAL A 1 98 ? 15.060 16.123 -14.050 1.00 34.19 98 VAL A C 1
ATOM 749 O O . VAL A 1 98 ? 13.874 15.937 -14.307 1.00 34.19 98 VAL A O 1
ATOM 752 N N . LEU A 1 99 ? 15.780 17.099 -14.598 1.00 28.94 99 LEU A N 1
ATOM 753 C CA . LEU A 1 99 ? 15.443 17.738 -15.863 1.00 28.94 99 LEU A CA 1
ATOM 754 C C . LEU A 1 99 ? 16.429 17.181 -16.888 1.00 28.94 99 LEU A C 1
ATOM 756 O O . LEU A 1 99 ? 17.570 17.631 -16.945 1.00 28.94 99 LEU A O 1
ATOM 760 N N . ASP A 1 100 ? 16.004 16.183 -17.660 1.00 30.67 100 ASP A N 1
ATOM 761 C CA . ASP A 1 100 ? 16.688 15.812 -18.896 1.00 30.67 100 ASP A CA 1
ATOM 762 C C . ASP A 1 100 ? 15.688 15.835 -20.055 1.00 30.67 100 ASP A C 1
ATOM 764 O O . ASP A 1 100 ? 14.646 15.181 -20.027 1.00 30.67 100 ASP A O 1
ATOM 768 N N . HIS A 1 101 ? 16.014 16.632 -21.069 1.00 35.44 101 HIS A N 1
ATOM 769 C CA . HIS A 1 101 ? 15.189 16.906 -22.245 1.00 35.44 101 HIS A CA 1
ATOM 770 C C . HIS A 1 101 ? 15.254 15.790 -23.304 1.00 35.44 101 HIS A C 1
ATOM 772 O O . HIS A 1 101 ? 14.680 15.950 -24.381 1.00 35.44 101 HIS A O 1
ATOM 778 N N . SER A 1 102 ? 15.936 14.671 -23.027 1.00 36.28 102 SER A N 1
ATOM 779 C CA . SER A 1 102 ? 16.214 13.632 -24.027 1.00 36.28 102 SER A CA 1
ATOM 780 C C . SER A 1 102 ? 15.581 12.262 -23.752 1.00 36.28 102 SER A C 1
ATOM 782 O O . SER A 1 102 ? 15.428 11.473 -24.683 1.00 36.28 102 SER A O 1
ATOM 784 N N . GLN A 1 103 ? 15.150 11.978 -22.518 1.00 39.69 103 GLN A N 1
ATOM 785 C CA . GLN A 1 103 ? 14.563 10.686 -22.150 1.00 39.69 103 GLN A CA 1
ATOM 786 C C . GLN A 1 103 ? 13.090 10.856 -21.771 1.00 39.69 103 GLN A C 1
ATOM 788 O O . GLN A 1 103 ? 12.731 11.110 -20.625 1.00 39.69 103 GLN A O 1
ATOM 793 N N . ASN A 1 104 ? 12.218 10.669 -22.763 1.00 33.06 104 ASN A N 1
ATOM 794 C CA . ASN A 1 104 ? 10.750 10.636 -22.672 1.00 33.06 104 ASN A CA 1
ATOM 795 C C . ASN A 1 104 ? 10.199 9.463 -21.818 1.00 33.06 104 ASN A C 1
ATOM 797 O O . ASN A 1 104 ? 9.100 8.958 -22.055 1.00 33.06 104 ASN A O 1
ATOM 801 N N . VAL A 1 105 ? 10.949 8.990 -20.821 1.00 38.25 105 VAL A N 1
ATOM 802 C CA . VAL A 1 105 ? 10.586 7.847 -19.986 1.00 38.25 105 VAL A CA 1
ATOM 803 C C . VAL A 1 105 ? 10.061 8.343 -18.636 1.00 38.25 105 VAL A C 1
ATOM 805 O O . VAL A 1 105 ? 10.759 8.441 -17.636 1.00 38.25 105 VAL A O 1
ATOM 808 N N . ARG A 1 106 ? 8.752 8.609 -18.626 1.00 38.19 106 ARG A N 1
ATOM 809 C CA . ARG A 1 106 ? 7.841 8.026 -17.624 1.00 38.19 106 ARG A CA 1
ATOM 810 C C . ARG A 1 106 ? 7.970 8.419 -16.141 1.00 38.19 106 ARG A C 1
ATOM 812 O O . ARG A 1 106 ? 7.372 7.742 -15.312 1.00 38.19 106 ARG A O 1
ATOM 819 N N . ILE A 1 107 ? 8.540 9.569 -15.773 1.00 41.72 107 ILE A N 1
ATOM 820 C CA . ILE A 1 107 ? 8.206 10.166 -14.449 1.00 41.72 107 ILE A CA 1
ATOM 821 C C . ILE A 1 107 ? 6.708 10.557 -14.395 1.00 41.72 107 ILE A C 1
ATOM 823 O O . ILE A 1 107 ? 6.075 10.535 -13.342 1.00 41.72 107 ILE A O 1
ATOM 827 N N . VAL A 1 108 ? 6.093 10.787 -15.562 1.00 34.41 108 VAL A N 1
ATOM 828 C CA . VAL A 1 108 ? 4.641 10.980 -15.730 1.00 34.41 108 VAL A CA 1
ATOM 829 C C . VAL A 1 108 ? 3.834 9.710 -15.402 1.00 34.41 108 VAL A C 1
ATOM 831 O O . VAL A 1 108 ? 2.656 9.801 -15.067 1.00 34.41 108 VAL A O 1
ATOM 834 N N . THR A 1 109 ? 4.438 8.517 -15.430 1.00 38.84 109 THR A N 1
ATOM 835 C CA . THR A 1 109 ? 3.690 7.264 -15.239 1.00 38.84 109 THR A CA 1
ATOM 836 C C . THR A 1 109 ? 3.343 6.997 -13.776 1.00 38.84 109 THR A C 1
ATOM 838 O O . THR A 1 109 ? 2.281 6.433 -13.535 1.00 38.84 109 THR A O 1
ATOM 841 N N . MET A 1 110 ? 4.096 7.512 -12.794 1.00 38.00 110 MET A N 1
ATOM 842 C CA . MET A 1 110 ? 3.650 7.439 -11.392 1.00 38.00 110 MET A CA 1
ATOM 843 C C . MET A 1 110 ? 2.404 8.282 -11.116 1.00 38.00 110 MET A C 1
ATOM 845 O O . MET A 1 110 ? 1.539 7.855 -10.357 1.00 38.00 110 MET A O 1
ATOM 849 N N . TYR A 1 111 ? 2.251 9.423 -11.796 1.00 36.50 111 TYR A N 1
ATOM 850 C CA . TYR A 1 111 ? 0.989 10.165 -11.772 1.00 36.50 111 TYR A CA 1
ATOM 851 C C . TYR A 1 111 ? -0.162 9.367 -12.398 1.00 36.50 111 TYR A C 1
ATOM 853 O O . TYR A 1 111 ? -1.299 9.581 -12.001 1.00 36.50 111 TYR A O 1
ATOM 861 N N . SER A 1 112 ? 0.101 8.454 -13.345 1.00 33.38 112 SER A N 1
ATOM 862 C CA . SER A 1 112 ? -0.939 7.587 -13.924 1.00 33.38 112 SER A CA 1
ATOM 863 C C . SER A 1 112 ? -1.306 6.409 -13.019 1.00 33.38 112 SER A C 1
ATOM 865 O O . SER A 1 112 ? -2.485 6.100 -12.907 1.00 33.38 112 SER A O 1
ATOM 867 N N . THR A 1 113 ? -0.344 5.814 -12.302 1.00 38.69 113 THR A N 1
ATOM 868 C CA . THR A 1 113 ? -0.615 4.734 -11.336 1.00 38.69 113 THR A CA 1
ATOM 869 C C . THR A 1 113 ? -1.437 5.249 -10.154 1.00 38.69 113 THR A C 1
ATOM 871 O O . THR A 1 113 ? -2.376 4.586 -9.741 1.00 38.69 113 THR A O 1
ATOM 874 N N . VAL A 1 114 ? -1.175 6.477 -9.685 1.00 40.75 114 VAL A N 1
ATOM 875 C CA . VAL A 1 114 ? -2.006 7.159 -8.670 1.00 40.75 114 VAL A CA 1
ATOM 876 C C . VAL A 1 114 ? -3.365 7.611 -9.228 1.00 40.75 114 VAL A C 1
ATOM 878 O O . VAL A 1 114 ? -4.273 7.891 -8.464 1.00 40.75 114 VAL A O 1
ATOM 881 N N . LYS A 1 115 ? -3.544 7.682 -10.554 1.00 30.86 115 LYS A N 1
ATOM 882 C CA . LYS A 1 115 ? -4.825 8.059 -11.183 1.00 30.86 115 LYS A CA 1
ATOM 883 C C . LYS A 1 115 ? -5.815 6.895 -11.306 1.00 30.86 115 LYS A C 1
ATOM 885 O O . LYS A 1 115 ? -6.969 7.130 -11.655 1.00 30.86 115 LYS A O 1
ATOM 890 N N . HIS A 1 116 ? -5.336 5.667 -11.114 1.00 35.75 116 HIS A N 1
ATOM 891 C CA . HIS A 1 116 ? -6.114 4.426 -11.189 1.00 35.75 116 HIS A CA 1
ATOM 892 C C . HIS A 1 116 ? -6.279 3.741 -9.823 1.00 35.75 116 HIS A C 1
ATOM 894 O O . HIS A 1 116 ? -6.831 2.644 -9.762 1.00 35.75 116 HIS A O 1
ATOM 900 N N . ILE A 1 117 ? -5.800 4.401 -8.768 1.00 45.12 117 ILE A N 1
ATOM 901 C CA . ILE A 1 117 ? -6.128 4.164 -7.364 1.00 45.12 117 ILE A CA 1
ATOM 902 C C . ILE A 1 117 ? -7.164 5.222 -6.977 1.00 45.12 117 ILE A C 1
ATOM 904 O O . ILE A 1 117 ? -8.186 4.860 -6.365 1.00 45.12 117 ILE A O 1
#

Sequence (117 aa):
MELLERRRALVEERLVEVVDGLDPETLSSEVRHVTLSGGKRVRPMVTILACETVGGDRTDAVDFGVGIELFFDSPCIAKALLSNDKATSKRSSTHCYVLDHSQNVRIVTMYSTVKHI